Protein AF-A0A0U1NPV6-F1 (afdb_monomer_lite)

Secondary structure (DSSP, 8-state):
----PPPHHHHHHHHHHHHHHHHTS--GGGS-HHHHHHHHHHHHHHHHHHHHHHHHHTTHHHHH-TTTTSHHHHHHHHHHHHHHHHHHHHHHHHHHHTSSHHHHHHHHHHHHHHHHHHHHHH-GGG--TTT-HHHHHHHHHHHHHHHHHHHHHHH---S----

Sequence (163 aa):
MADKKLNDNEIGAFIEAFAESRDSNISPHAQSQTFKYLIIFINLYVFGTLALYGLFRSDLLQVIDPFLSSSGSSALLDGRAQIFFWGIVLLNISLYFNFGFRLLCIILGISLSNSTLDYFVLSPGIFSFDERPYFSIYFAFRPLLIFATFWLAASYKDGILSN

Foldseek 3Di:
DDPDDDDPVNVVVVVVVVVVVVVLFDALVPFDPLLVVLLVVLVVLLVLLVVVVVCLVVCVVCVLDVLCVDPQNVVLSVVLNVVLVVLNVVLVVCSRVLHCNLVSLVVNLVSLVVSLVCCVVVPVVLQDCVRHVSSNVSSVCSVVNSVSSNVSSVSDDRSDPDD

Radius of gyration: 21.79 Å; chains: 1; bounding box: 39×48×62 Å

pLDDT: mean 79.69, std 11.89, range [33.19, 93.88]

Organism: NCBI:txid282199

Structure (mmCIF, N/CA/C/O backbone):
data_AF-A0A0U1NPV6-F1
#
_entry.id   AF-A0A0U1NPV6-F1
#
loop_
_atom_site.group_PDB
_atom_site.id
_atom_site.type_symbol
_atom_site.label_atom_id
_atom_site.label_alt_id
_atom_site.label_comp_id
_atom_site.label_asym_id
_atom_site.label_entity_id
_atom_site.label_seq_id
_atom_site.pdbx_PDB_ins_code
_atom_site.Cartn_x
_atom_site.Cartn_y
_atom_site.Cartn_z
_atom_site.occupancy
_atom_site.B_iso_or_equiv
_atom_site.auth_seq_id
_atom_site.auth_comp_id
_atom_site.auth_asym_id
_atom_site.auth_atom_id
_atom_site.pdbx_PDB_model_num
ATOM 1 N N . MET A 1 1 ? -0.826 -36.966 38.411 1.00 43.91 1 MET A N 1
ATOM 2 C CA . MET A 1 1 ? -1.829 -35.913 38.153 1.00 43.91 1 MET A CA 1
ATOM 3 C C . MET A 1 1 ? -2.981 -36.586 37.438 1.00 43.91 1 MET A C 1
ATOM 5 O O . MET A 1 1 ? -2.735 -37.179 36.401 1.00 43.91 1 MET A O 1
ATOM 9 N N . ALA A 1 2 ? -4.164 -36.638 38.048 1.00 54.41 2 ALA A N 1
ATOM 10 C CA . ALA A 1 2 ? -5.331 -37.242 37.409 1.00 54.41 2 ALA A CA 1
ATOM 11 C C . ALA A 1 2 ? -5.826 -36.319 36.287 1.00 54.41 2 ALA A C 1
ATOM 13 O O . ALA A 1 2 ? -5.930 -35.112 36.511 1.00 54.41 2 ALA A O 1
ATOM 14 N N . ASP A 1 3 ? -6.120 -36.881 35.113 1.00 59.19 3 ASP A N 1
ATOM 15 C CA . ASP A 1 3 ? -6.781 -36.176 34.012 1.00 59.19 3 ASP A CA 1
ATOM 16 C C . ASP A 1 3 ? -8.158 -35.695 34.483 1.00 59.19 3 ASP A C 1
ATOM 18 O O . ASP A 1 3 ? -9.126 -36.458 34.547 1.00 59.19 3 ASP A O 1
ATOM 22 N N . LYS A 1 4 ? -8.246 -34.421 34.875 1.00 71.12 4 LYS A N 1
ATOM 23 C CA . LYS A 1 4 ? -9.512 -33.798 35.253 1.00 71.12 4 LYS A CA 1
ATOM 24 C C . LYS A 1 4 ? -10.317 -33.571 33.972 1.00 71.12 4 LYS A C 1
ATOM 26 O O . LYS A 1 4 ? -10.051 -32.629 33.230 1.00 71.12 4 LYS A O 1
ATOM 31 N N . LYS A 1 5 ? -11.303 -34.436 33.712 1.00 73.38 5 LYS A N 1
ATOM 32 C CA . LYS A 1 5 ? -12.327 -34.174 32.692 1.00 73.38 5 LYS A CA 1
ATOM 33 C C . LYS A 1 5 ? -13.129 -32.942 33.107 1.00 73.38 5 LYS A C 1
ATOM 35 O O . LYS A 1 5 ? -13.660 -32.904 34.215 1.00 73.38 5 LYS A O 1
ATOM 40 N N . LEU A 1 6 ? -13.175 -31.952 32.220 1.00 75.19 6 LEU A N 1
ATOM 41 C CA . LEU A 1 6 ? -14.008 -30.764 32.379 1.00 75.19 6 LEU A CA 1
ATOM 42 C C . LEU A 1 6 ? -15.479 -31.182 32.443 1.00 75.19 6 LEU A C 1
ATOM 44 O O . LEU A 1 6 ? -15.918 -32.019 31.655 1.00 75.19 6 LEU A O 1
ATOM 48 N N . ASN A 1 7 ? -16.210 -30.616 33.400 1.00 84.06 7 ASN A N 1
ATOM 49 C CA . ASN A 1 7 ? -17.647 -30.840 33.545 1.00 84.06 7 ASN A CA 1
ATOM 50 C C . ASN A 1 7 ? -18.430 -29.947 32.565 1.00 84.06 7 ASN A C 1
ATOM 52 O O . ASN A 1 7 ? -17.960 -28.866 32.209 1.00 84.06 7 ASN A O 1
ATOM 56 N N . ASP A 1 8 ? -19.643 -30.343 32.186 1.00 85.75 8 ASP A N 1
ATOM 57 C CA . ASP A 1 8 ? -20.487 -29.624 31.219 1.00 85.75 8 ASP A CA 1
ATOM 58 C C . ASP A 1 8 ? -20.747 -28.165 31.637 1.00 85.75 8 ASP A C 1
ATOM 60 O O . ASP A 1 8 ? -20.809 -27.276 30.792 1.00 85.75 8 ASP A O 1
ATOM 64 N N . ASN A 1 9 ? -20.784 -27.889 32.945 1.00 83.12 9 ASN A N 1
ATOM 65 C CA . ASN A 1 9 ? -20.884 -26.528 33.484 1.00 83.12 9 ASN A CA 1
ATOM 66 C C . ASN A 1 9 ? -19.602 -25.701 33.291 1.00 83.12 9 ASN A C 1
ATOM 68 O O . ASN A 1 9 ? -19.682 -24.503 33.038 1.00 83.12 9 ASN A O 1
ATOM 72 N N . GLU A 1 10 ? -18.421 -26.316 33.413 1.00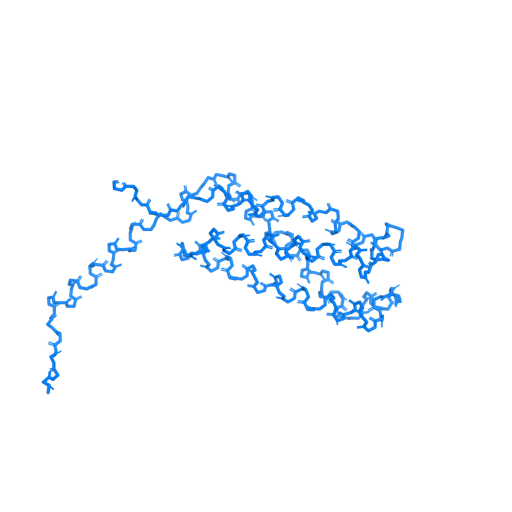 81.25 10 GLU A N 1
ATOM 73 C CA . GLU A 1 10 ? -17.144 -25.636 33.151 1.00 81.25 10 GLU A CA 1
ATOM 74 C C . GLU A 1 10 ? -17.011 -25.358 31.647 1.00 81.25 10 GLU A C 1
ATOM 76 O O . GLU A 1 10 ? -16.600 -24.270 31.256 1.00 81.25 10 GLU A O 1
ATOM 81 N N . ILE A 1 11 ? -17.428 -26.307 30.802 1.00 83.19 11 ILE A N 1
ATOM 82 C CA . ILE A 1 11 ? -17.473 -26.142 29.343 1.00 83.19 11 ILE A CA 1
ATOM 83 C C . ILE A 1 11 ? -18.455 -25.027 28.959 1.00 83.19 11 ILE A C 1
ATOM 85 O O . ILE A 1 11 ? -18.099 -24.162 28.162 1.00 83.19 11 ILE A O 1
ATOM 89 N N . GLY A 1 12 ? -19.649 -25.001 29.556 1.00 84.50 12 GLY A N 1
ATOM 90 C CA . GLY A 1 12 ? -20.635 -23.938 29.359 1.00 84.50 12 GLY A CA 1
ATOM 91 C C . GLY A 1 12 ? -20.086 -22.565 29.743 1.00 84.50 12 GLY A C 1
ATOM 92 O O . GLY A 1 12 ? -20.139 -21.646 28.933 1.00 84.50 12 GLY A O 1
ATOM 93 N N . ALA A 1 13 ? -19.453 -22.454 30.914 1.00 85.19 13 ALA A N 1
ATOM 94 C CA . ALA A 1 13 ? -18.831 -21.212 31.370 1.00 85.19 13 ALA A CA 1
ATOM 95 C C . ALA A 1 13 ? -17.682 -20.749 30.457 1.00 85.19 13 ALA A C 1
ATOM 97 O O . ALA A 1 13 ? -17.555 -19.558 30.183 1.00 85.19 13 ALA A O 1
ATOM 98 N N . PHE A 1 14 ? -16.858 -21.671 29.944 1.00 79.19 14 PHE A N 1
ATOM 99 C CA . PHE A 1 14 ? -15.835 -21.332 28.953 1.00 79.19 14 PHE A CA 1
ATOM 100 C C . PHE A 1 14 ? -16.456 -20.826 27.652 1.00 79.19 14 PHE A C 1
ATOM 102 O O . PHE A 1 14 ? -16.017 -19.806 27.128 1.00 79.19 14 PHE A O 1
ATOM 109 N N . ILE A 1 15 ? -17.469 -21.517 27.126 1.00 82.00 15 ILE A N 1
ATOM 110 C CA . ILE A 1 15 ? -18.147 -21.117 25.888 1.00 82.00 15 ILE A CA 1
ATOM 111 C C . ILE A 1 15 ? -18.802 -19.746 26.051 1.00 82.00 15 ILE A C 1
ATOM 113 O O . ILE A 1 15 ? -18.685 -18.919 25.152 1.00 82.00 15 ILE A O 1
ATOM 117 N N . GLU A 1 16 ? -19.438 -19.489 27.190 1.00 82.62 16 GLU A N 1
ATOM 118 C CA . GLU A 1 16 ? -20.099 -18.221 27.490 1.00 82.62 16 GLU A CA 1
ATOM 119 C C . GLU A 1 16 ? -19.091 -17.078 27.650 1.00 82.62 16 GLU A C 1
ATOM 121 O O . GLU A 1 16 ? -19.243 -16.046 27.003 1.00 82.62 16 GLU A O 1
ATOM 126 N N . ALA A 1 17 ? -17.977 -17.299 28.356 1.00 77.56 17 ALA A N 1
ATOM 127 C CA . ALA A 1 17 ? -16.881 -16.331 28.425 1.00 77.56 17 ALA A CA 1
ATOM 128 C C . ALA A 1 17 ? -16.273 -16.036 27.038 1.00 77.56 17 ALA A C 1
ATOM 130 O O . ALA A 1 17 ? -15.952 -14.891 26.710 1.00 77.56 17 ALA A O 1
ATOM 131 N N . PHE A 1 18 ? -16.137 -17.055 26.181 1.00 70.31 18 PHE A N 1
ATOM 132 C CA . PHE A 1 18 ? -15.700 -16.864 24.797 1.00 70.31 18 PHE A CA 1
ATOM 133 C C . PHE A 1 18 ? -16.751 -16.143 23.942 1.00 70.31 18 PHE A C 1
ATOM 135 O O . PHE A 1 18 ? -16.369 -15.364 23.068 1.00 70.31 18 PHE A O 1
ATOM 142 N N . ALA A 1 19 ? -18.044 -16.378 24.162 1.00 71.44 19 ALA A N 1
ATOM 143 C CA . ALA A 1 19 ? -19.127 -15.689 23.465 1.00 71.44 19 ALA A CA 1
ATOM 144 C C . ALA A 1 19 ? -19.185 -14.203 23.854 1.00 71.44 19 ALA A C 1
ATOM 146 O O . ALA A 1 19 ? -19.197 -13.344 22.977 1.00 71.44 19 ALA A O 1
ATOM 147 N N . GLU A 1 20 ? -19.078 -13.892 25.144 1.00 65.56 20 GLU A N 1
ATOM 148 C CA . GLU A 1 20 ? -19.075 -12.526 25.678 1.00 65.56 20 GLU A CA 1
ATOM 149 C C . GLU A 1 20 ? -17.837 -11.725 25.214 1.00 65.56 20 GLU A C 1
ATOM 151 O O . GLU A 1 20 ? -17.926 -10.556 24.824 1.00 65.56 20 GLU A O 1
ATOM 156 N N . SER A 1 21 ? -16.672 -12.382 25.117 1.00 61.34 21 SER A N 1
ATOM 157 C CA . SER A 1 21 ? -15.474 -11.796 24.489 1.00 61.34 21 SER A CA 1
ATOM 158 C C . SER A 1 21 ? -15.648 -11.499 22.991 1.00 61.34 21 SER A C 1
ATOM 160 O O . SER A 1 21 ? -14.972 -10.633 22.435 1.00 61.34 21 SER A O 1
ATOM 162 N N . ARG A 1 22 ? -16.555 -12.215 22.315 1.00 57.56 22 ARG A N 1
ATOM 163 C CA . ARG A 1 22 ? -16.832 -12.050 20.885 1.00 57.56 22 ARG A CA 1
ATOM 164 C C . ARG A 1 22 ? -17.852 -10.938 20.635 1.00 57.56 22 ARG A C 1
ATOM 166 O O . ARG A 1 22 ? -17.661 -10.183 19.687 1.00 57.56 22 ARG A O 1
ATOM 173 N N . ASP A 1 23 ? -18.861 -10.806 21.495 1.00 55.69 23 ASP A N 1
ATOM 174 C CA . ASP A 1 23 ? -19.889 -9.755 21.417 1.00 55.69 23 ASP A CA 1
ATOM 175 C C . ASP A 1 23 ? -19.367 -8.365 21.817 1.00 55.69 23 ASP A C 1
ATOM 177 O O . ASP A 1 23 ? -19.829 -7.351 21.292 1.00 55.69 23 ASP A O 1
ATOM 181 N N . SER A 1 24 ? -18.359 -8.295 22.693 1.00 52.34 24 SER A N 1
ATOM 182 C CA . SER A 1 24 ? -17.704 -7.030 23.070 1.00 52.34 24 SER A CA 1
ATOM 183 C C . SER A 1 24 ? -16.787 -6.451 21.984 1.00 52.34 24 SER A C 1
ATOM 185 O O . SER A 1 24 ? -16.465 -5.262 22.019 1.00 52.34 24 SER A O 1
ATOM 187 N N . ASN A 1 25 ? -16.403 -7.237 20.973 1.00 55.41 25 ASN A N 1
ATOM 188 C CA . ASN A 1 25 ? -15.663 -6.716 19.832 1.00 55.41 25 ASN A CA 1
ATOM 189 C C . ASN A 1 25 ? -16.602 -5.903 18.937 1.00 55.41 25 ASN A C 1
ATOM 191 O O . ASN A 1 25 ? -17.387 -6.454 18.167 1.00 55.41 25 ASN A O 1
ATOM 195 N N . ILE A 1 26 ? -16.481 -4.573 19.003 1.00 54.03 26 ILE A N 1
ATOM 196 C CA . ILE A 1 26 ? -17.119 -3.635 18.070 1.00 54.03 26 ILE A CA 1
ATOM 197 C C . ILE A 1 26 ? -16.998 -4.187 16.643 1.00 54.03 26 ILE A C 1
ATOM 199 O O . ILE A 1 26 ? -15.893 -4.336 16.114 1.00 54.03 26 ILE A O 1
ATOM 203 N N . SER A 1 27 ? -18.140 -4.506 16.027 1.00 55.69 27 SER A N 1
ATOM 204 C CA . SER A 1 27 ? -18.156 -5.035 14.666 1.00 55.69 27 SER A CA 1
ATOM 205 C C . SER A 1 27 ? -17.493 -4.040 13.697 1.00 55.69 27 SER A C 1
ATOM 207 O O . SER A 1 27 ? -17.656 -2.822 13.856 1.00 55.69 27 SER A O 1
ATOM 209 N N . PRO A 1 28 ? -16.819 -4.508 12.628 1.00 55.09 28 PRO A N 1
ATOM 210 C CA . PRO A 1 28 ? -16.269 -3.635 11.583 1.00 55.09 28 PRO A CA 1
ATOM 211 C C . PRO A 1 28 ? -17.308 -2.655 10.998 1.00 55.09 28 PRO A C 1
ATOM 213 O O . PRO A 1 28 ? -16.964 -1.625 10.417 1.00 55.09 28 PRO A O 1
ATOM 216 N N . HIS A 1 29 ? -18.602 -2.954 11.154 1.00 57.75 29 HIS A N 1
ATOM 217 C CA . HIS A 1 29 ? -19.716 -2.138 10.682 1.00 57.75 29 HIS A CA 1
ATOM 218 C C . HIS A 1 29 ? -19.935 -0.841 11.470 1.00 57.75 29 HIS A C 1
ATOM 220 O O . HIS A 1 29 ? -20.461 0.113 10.888 1.00 57.75 29 HIS A O 1
ATOM 226 N N . ALA A 1 30 ? -19.474 -0.766 12.722 1.00 67.25 30 ALA A N 1
ATOM 227 C CA . ALA A 1 30 ? -19.593 0.413 13.585 1.00 67.25 30 ALA A CA 1
ATOM 228 C C . ALA A 1 30 ? -18.494 1.477 13.356 1.00 67.25 30 ALA A C 1
ATOM 230 O O . ALA A 1 30 ? -18.506 2.536 13.987 1.00 67.25 30 ALA A O 1
ATOM 231 N N . GLN A 1 31 ? -17.551 1.227 12.441 1.00 79.31 31 GLN A N 1
ATOM 232 C CA . GLN A 1 31 ? -16.520 2.199 12.068 1.00 79.31 31 GLN A CA 1
ATOM 233 C C . GLN A 1 31 ? -17.104 3.381 11.271 1.00 79.31 31 GLN A C 1
ATOM 235 O O . GLN A 1 31 ? -18.138 3.267 10.603 1.00 79.31 31 GLN A O 1
ATOM 240 N N . SER A 1 32 ? -16.424 4.532 11.332 1.00 85.06 32 SER A N 1
ATOM 241 C CA . SER A 1 32 ? -16.862 5.768 10.664 1.00 85.06 32 SER A CA 1
ATOM 242 C C . SER A 1 32 ? -16.962 5.617 9.138 1.00 85.06 32 SER A C 1
ATOM 244 O O . SER A 1 32 ? -16.283 4.787 8.535 1.00 85.06 32 SER A O 1
ATOM 246 N N . GLN A 1 33 ? -17.774 6.450 8.478 1.00 86.62 33 GLN A N 1
ATOM 247 C CA . GLN A 1 33 ? -17.839 6.442 7.008 1.00 86.62 33 GLN A CA 1
ATOM 248 C C . GLN A 1 33 ? -16.489 6.793 6.370 1.00 86.62 33 GLN A C 1
ATOM 250 O O . GLN A 1 33 ? -16.079 6.157 5.403 1.00 86.62 33 GLN A O 1
ATOM 255 N N . THR A 1 34 ? -15.749 7.732 6.962 1.00 88.69 34 THR A N 1
ATOM 256 C CA . THR A 1 34 ? -14.387 8.079 6.533 1.00 88.69 34 THR A CA 1
ATOM 257 C C . THR A 1 34 ? -13.461 6.864 6.553 1.00 88.69 34 THR A C 1
ATOM 259 O O . THR A 1 34 ? -12.736 6.633 5.591 1.00 88.69 34 THR A O 1
ATOM 262 N N . PHE A 1 35 ? -13.528 6.047 7.607 1.00 89.00 35 PHE A N 1
ATOM 263 C CA . PHE A 1 35 ? -12.756 4.808 7.707 1.00 89.00 35 PHE A CA 1
ATOM 264 C C . PHE A 1 35 ? -13.078 3.841 6.558 1.00 89.00 35 PHE A C 1
ATOM 266 O O . PHE A 1 35 ? -12.176 3.307 5.914 1.00 89.00 35 PHE A O 1
ATOM 273 N N . LYS A 1 36 ? -14.368 3.661 6.250 1.00 88.94 36 LYS A N 1
ATOM 274 C CA . LYS A 1 36 ? -14.822 2.787 5.157 1.00 88.94 36 LYS A CA 1
ATOM 275 C C . LYS A 1 36 ? -14.310 3.273 3.798 1.00 88.94 36 LYS A C 1
ATOM 277 O O . LYS A 1 36 ? -13.798 2.468 3.023 1.00 88.94 36 LYS A O 1
ATOM 282 N N . TYR A 1 37 ? -14.367 4.580 3.531 1.00 90.69 37 TYR A N 1
ATOM 283 C CA . TYR A 1 37 ? -13.816 5.153 2.299 1.00 90.69 37 TYR A CA 1
ATOM 284 C C . TYR A 1 37 ? -12.299 4.974 2.184 1.00 90.69 37 TYR A C 1
ATOM 286 O O . TYR A 1 37 ? -11.808 4.683 1.096 1.00 90.69 37 TYR A O 1
ATOM 294 N N . LEU A 1 38 ? -11.556 5.081 3.289 1.00 91.75 38 LEU A N 1
ATOM 295 C CA . LEU A 1 38 ? -10.108 4.855 3.290 1.00 91.75 38 LEU A CA 1
ATOM 296 C C . LEU A 1 38 ? -9.747 3.404 2.980 1.00 91.75 38 LEU A C 1
ATOM 298 O O . LEU A 1 38 ? -8.846 3.167 2.180 1.00 91.75 38 LEU A O 1
ATOM 302 N N . ILE A 1 39 ? -10.476 2.438 3.547 1.00 89.31 39 ILE A N 1
ATOM 303 C CA . ILE A 1 39 ? -10.313 1.018 3.206 1.00 89.31 39 ILE A CA 1
ATOM 304 C C . ILE A 1 39 ? -10.557 0.788 1.713 1.00 89.31 39 ILE A C 1
ATOM 306 O O . ILE A 1 39 ? -9.763 0.107 1.064 1.00 89.31 39 ILE A O 1
ATOM 310 N N . ILE A 1 40 ? -11.630 1.357 1.153 1.00 90.25 40 ILE A N 1
ATOM 311 C CA . ILE A 1 40 ? -11.937 1.229 -0.279 1.00 90.25 40 ILE A CA 1
ATOM 312 C C . ILE A 1 40 ? -10.807 1.827 -1.120 1.00 90.25 40 ILE A C 1
ATOM 314 O O . ILE A 1 40 ? -10.327 1.178 -2.046 1.00 90.25 40 ILE A O 1
ATOM 318 N N . PHE A 1 41 ? -10.347 3.030 -0.776 1.00 90.94 41 PHE A N 1
ATOM 319 C CA . PHE A 1 41 ? -9.263 3.706 -1.481 1.00 90.94 41 PHE A CA 1
ATOM 320 C C . PHE A 1 41 ? -7.962 2.886 -1.472 1.00 90.94 41 PHE A C 1
ATOM 322 O O . PHE A 1 41 ? -7.351 2.685 -2.522 1.00 90.94 41 PHE A O 1
ATOM 329 N N . ILE A 1 42 ? -7.567 2.356 -0.310 1.00 89.12 42 ILE A N 1
ATOM 330 C CA . ILE A 1 42 ? -6.365 1.523 -0.168 1.00 89.12 42 ILE A CA 1
ATOM 331 C C . ILE A 1 42 ? -6.494 0.240 -0.995 1.00 89.12 42 ILE A C 1
ATOM 333 O O . ILE A 1 42 ? -5.571 -0.110 -1.727 1.00 89.12 42 ILE A O 1
ATOM 337 N N . ASN A 1 43 ? -7.641 -0.443 -0.940 1.00 88.69 43 ASN A N 1
ATOM 338 C CA . ASN A 1 43 ? -7.859 -1.659 -1.728 1.00 88.69 43 ASN A CA 1
ATOM 339 C C . ASN A 1 43 ? -7.869 -1.385 -3.242 1.00 88.69 43 ASN A C 1
ATOM 341 O O . ASN A 1 43 ? -7.309 -2.171 -4.005 1.00 88.69 43 ASN A O 1
ATOM 345 N N . LEU A 1 44 ? -8.447 -0.264 -3.687 1.00 89.19 44 LEU A N 1
ATOM 346 C CA . LEU A 1 44 ? -8.426 0.135 -5.097 1.00 89.19 44 LEU A CA 1
ATOM 347 C C . LEU A 1 44 ? -6.995 0.381 -5.587 1.00 89.19 44 LEU A C 1
ATOM 349 O O . LEU A 1 44 ? -6.624 -0.062 -6.674 1.00 89.19 44 LEU A O 1
ATOM 353 N N . TYR A 1 45 ? -6.177 1.043 -4.770 1.00 86.19 45 TYR A N 1
ATOM 354 C CA . TYR A 1 45 ? -4.768 1.245 -5.082 1.00 86.19 45 TYR A CA 1
ATOM 355 C C . TYR A 1 45 ? -4.028 -0.093 -5.230 1.00 86.19 45 TYR A C 1
ATOM 357 O O . TYR A 1 45 ? -3.292 -0.287 -6.195 1.00 86.19 45 TYR A O 1
ATOM 365 N N . VAL A 1 46 ? -4.265 -1.040 -4.315 1.00 81.25 46 VAL A N 1
ATOM 366 C CA . VAL A 1 46 ? -3.659 -2.384 -4.350 1.00 81.25 46 VAL A CA 1
ATOM 367 C C . VAL A 1 46 ? -4.062 -3.145 -5.605 1.00 81.25 46 VAL A C 1
ATOM 369 O O . VAL A 1 46 ? -3.222 -3.801 -6.218 1.00 81.25 46 VAL A O 1
ATOM 372 N N . PHE A 1 47 ? -5.321 -3.034 -6.023 1.00 84.50 47 PHE A N 1
ATOM 373 C CA . PHE A 1 47 ? -5.773 -3.614 -7.282 1.00 84.50 47 PHE A CA 1
ATOM 374 C C . PHE A 1 47 ? -4.985 -3.050 -8.476 1.00 84.50 47 PHE A C 1
ATOM 376 O O . PHE A 1 47 ? -4.525 -3.811 -9.327 1.00 84.50 47 PHE A O 1
ATOM 383 N N . GLY A 1 48 ? -4.739 -1.735 -8.493 1.00 84.19 48 GLY A N 1
ATOM 384 C CA . GLY A 1 48 ? -3.858 -1.097 -9.474 1.00 84.19 48 GLY A CA 1
ATOM 385 C C . GLY A 1 48 ? -2.423 -1.637 -9.432 1.00 84.19 48 GLY A C 1
ATOM 386 O O . GLY A 1 48 ? -1.856 -1.956 -10.477 1.00 84.19 48 GLY A O 1
ATOM 387 N N . THR A 1 49 ? -1.851 -1.817 -8.235 1.00 80.50 49 THR A N 1
ATOM 388 C CA . THR A 1 49 ? -0.523 -2.429 -8.059 1.00 80.50 49 THR A CA 1
ATOM 389 C C . THR A 1 49 ? -0.475 -3.853 -8.603 1.00 80.50 49 THR A C 1
ATOM 391 O O . THR A 1 49 ? 0.481 -4.207 -9.284 1.00 80.50 49 THR A O 1
ATOM 394 N N . LEU A 1 50 ? -1.489 -4.672 -8.312 1.00 82.19 50 LEU A N 1
ATOM 395 C CA . LEU A 1 50 ? -1.569 -6.058 -8.771 1.00 82.19 50 LEU A CA 1
ATOM 396 C C . LEU A 1 50 ? -1.681 -6.141 -10.291 1.00 82.19 50 LEU A C 1
ATOM 398 O O . LEU A 1 50 ? -1.008 -6.969 -10.899 1.00 82.19 50 LEU A O 1
ATOM 402 N N . ALA A 1 51 ? -2.473 -5.262 -10.909 1.00 85.00 51 ALA A N 1
ATOM 403 C CA . ALA A 1 51 ? -2.562 -5.172 -12.361 1.00 85.00 51 ALA A CA 1
ATOM 404 C C . ALA A 1 51 ? -1.201 -4.812 -12.981 1.00 85.00 51 ALA A C 1
ATOM 406 O O . ALA A 1 51 ? -0.732 -5.507 -13.881 1.00 85.00 51 ALA A O 1
ATOM 407 N N . LEU A 1 52 ? -0.525 -3.782 -12.456 1.00 82.56 52 LEU A N 1
ATOM 408 C CA . LEU A 1 52 ? 0.815 -3.388 -12.910 1.00 82.56 52 LEU A CA 1
ATOM 409 C C . LEU A 1 52 ? 1.849 -4.500 -12.708 1.00 82.56 52 LEU A C 1
ATOM 411 O O . LEU A 1 52 ? 2.662 -4.756 -13.593 1.00 82.56 52 LEU A O 1
ATOM 415 N N . TYR A 1 53 ? 1.805 -5.185 -11.567 1.00 82.94 53 TYR A N 1
ATOM 416 C CA . TYR A 1 53 ? 2.694 -6.300 -11.266 1.00 82.94 53 TYR A CA 1
ATOM 417 C C . TYR A 1 53 ? 2.438 -7.506 -12.181 1.00 82.94 53 TYR A C 1
ATOM 419 O O . TYR A 1 53 ? 3.387 -8.115 -12.666 1.00 82.94 53 TYR A O 1
ATOM 427 N N . GLY A 1 54 ? 1.175 -7.824 -12.480 1.00 82.56 54 GLY A N 1
ATOM 428 C CA . GLY A 1 54 ? 0.816 -8.870 -13.438 1.00 82.56 54 GLY A CA 1
ATOM 429 C C . GLY A 1 54 ? 1.355 -8.574 -14.838 1.00 82.56 54 GLY A C 1
ATOM 430 O O . GLY A 1 54 ? 1.981 -9.439 -15.450 1.00 82.56 54 GLY A O 1
ATOM 431 N N . LEU A 1 55 ? 1.205 -7.329 -15.304 1.00 82.44 55 LEU A N 1
ATOM 432 C CA . LEU A 1 55 ? 1.784 -6.871 -16.572 1.00 82.44 55 LEU A CA 1
ATOM 433 C C . LEU A 1 55 ? 3.317 -6.959 -16.565 1.00 82.44 55 LEU A C 1
ATOM 435 O O . LEU A 1 55 ? 3.915 -7.423 -17.535 1.00 82.44 55 LEU A O 1
ATOM 439 N N . PHE A 1 56 ? 3.951 -6.574 -15.456 1.00 79.88 56 PHE A N 1
ATOM 440 C CA . PHE A 1 56 ? 5.397 -6.689 -15.272 1.00 79.88 56 PHE A CA 1
ATOM 441 C C . PHE A 1 56 ? 5.881 -8.147 -15.312 1.00 79.88 56 PHE A C 1
ATOM 443 O O . PHE A 1 56 ? 6.895 -8.436 -15.946 1.00 79.88 56 PHE A O 1
ATOM 450 N N . ARG A 1 57 ? 5.146 -9.069 -14.677 1.00 80.44 57 ARG A N 1
ATOM 451 C CA . ARG A 1 57 ? 5.502 -10.492 -14.603 1.00 80.44 57 ARG A CA 1
ATOM 452 C C . ARG A 1 57 ? 5.245 -11.254 -15.900 1.00 80.44 57 ARG A C 1
ATOM 454 O O . ARG A 1 57 ? 5.894 -12.260 -16.142 1.00 80.44 57 ARG A O 1
ATOM 461 N N . SER A 1 58 ? 4.318 -10.777 -16.726 1.00 79.44 58 SER A N 1
ATOM 462 C CA . SER A 1 58 ? 4.058 -11.316 -18.068 1.00 79.44 58 SER A CA 1
ATOM 463 C C . SER A 1 58 ? 5.095 -10.900 -19.124 1.00 79.44 58 SER A C 1
ATOM 465 O O . SER A 1 58 ? 4.851 -11.081 -20.313 1.00 79.44 58 SER A O 1
ATOM 467 N N . ASP A 1 59 ? 6.200 -10.272 -18.707 1.00 76.38 59 ASP A N 1
ATOM 468 C CA . ASP A 1 59 ? 7.249 -9.656 -19.532 1.00 76.38 59 ASP A CA 1
ATOM 469 C C . ASP A 1 59 ? 6.778 -8.557 -20.504 1.00 76.38 59 ASP A C 1
ATOM 471 O O . ASP A 1 59 ? 7.606 -7.872 -21.099 1.00 76.38 59 ASP A O 1
ATOM 475 N N . LEU A 1 60 ? 5.471 -8.281 -20.596 1.00 76.25 60 LEU A N 1
ATOM 476 C CA . LEU A 1 60 ? 4.909 -7.236 -21.455 1.00 76.25 60 LEU A CA 1
ATOM 477 C C . LEU A 1 60 ? 5.546 -5.867 -21.195 1.00 76.25 60 LEU A C 1
ATOM 479 O O . LEU A 1 60 ? 5.891 -5.166 -22.141 1.00 76.25 60 LEU A O 1
ATOM 483 N N . LEU A 1 61 ? 5.748 -5.493 -19.927 1.00 75.56 61 LEU A N 1
ATOM 484 C CA . LEU A 1 61 ? 6.402 -4.222 -19.593 1.00 75.56 61 LEU A CA 1
ATOM 485 C C . LEU A 1 61 ? 7.921 -4.254 -19.801 1.00 75.56 61 LEU A C 1
ATOM 487 O O . LEU A 1 61 ? 8.493 -3.223 -20.130 1.00 75.56 61 LEU A O 1
ATOM 491 N N . GLN A 1 62 ? 8.579 -5.406 -19.643 1.00 70.19 62 GLN A N 1
ATOM 492 C CA . GLN A 1 62 ? 10.031 -5.529 -19.846 1.00 70.19 62 GLN A CA 1
ATOM 493 C C . GLN A 1 62 ? 10.412 -5.433 -21.329 1.00 70.19 62 GLN A C 1
ATOM 495 O O . GLN A 1 62 ? 11.454 -4.870 -21.656 1.00 70.19 62 GLN A O 1
ATOM 500 N N . VAL A 1 63 ? 9.546 -5.926 -22.224 1.00 70.38 63 VAL A N 1
ATOM 501 C CA . VAL A 1 63 ? 9.698 -5.770 -23.681 1.00 70.38 63 VAL A CA 1
ATOM 502 C C . VAL A 1 63 ? 9.573 -4.303 -24.100 1.00 70.38 63 VAL A C 1
ATOM 504 O O . VAL A 1 63 ? 10.257 -3.867 -25.023 1.00 70.38 63 VAL A O 1
ATOM 507 N N . ILE A 1 64 ? 8.696 -3.548 -23.433 1.00 71.69 64 ILE A N 1
ATOM 508 C CA . ILE A 1 64 ? 8.422 -2.140 -23.752 1.00 71.69 64 ILE A CA 1
ATOM 509 C C . ILE A 1 64 ? 9.476 -1.212 -23.131 1.00 71.69 64 ILE A C 1
ATOM 511 O O . ILE A 1 64 ? 9.828 -0.202 -23.736 1.00 71.69 64 ILE A O 1
ATOM 515 N N . ASP A 1 65 ? 9.997 -1.553 -21.950 1.00 74.56 65 ASP A N 1
ATOM 516 C CA . ASP A 1 65 ? 10.901 -0.703 -21.179 1.00 74.56 65 ASP A CA 1
ATOM 517 C C . ASP A 1 65 ? 12.207 -1.436 -20.799 1.00 74.56 65 ASP A C 1
ATOM 519 O O . ASP A 1 65 ? 12.238 -2.236 -19.851 1.00 74.56 65 ASP A O 1
ATOM 523 N N . PRO A 1 66 ? 13.326 -1.128 -21.487 1.00 74.75 66 PRO A N 1
ATOM 524 C CA . PRO A 1 66 ? 14.634 -1.730 -21.231 1.00 74.75 66 PRO A CA 1
ATOM 525 C C . PRO A 1 66 ? 15.141 -1.536 -19.797 1.00 74.75 66 PRO A C 1
ATOM 527 O O . PRO A 1 66 ? 15.937 -2.339 -19.311 1.00 74.75 66 PRO A O 1
ATOM 530 N N . PHE A 1 67 ? 14.689 -0.496 -19.090 1.00 75.12 67 PHE A N 1
ATOM 531 C CA . PHE A 1 67 ? 15.095 -0.262 -17.706 1.00 75.12 67 PHE A CA 1
ATOM 532 C C . PHE A 1 67 ? 14.586 -1.353 -16.762 1.00 75.12 67 PHE A C 1
ATOM 534 O O . PHE A 1 67 ? 15.287 -1.750 -15.828 1.00 75.12 67 PHE A O 1
ATOM 541 N N . LEU A 1 68 ? 13.382 -1.866 -17.019 1.00 72.81 68 LEU A N 1
ATOM 542 C CA . LEU A 1 68 ? 12.770 -2.935 -16.230 1.00 72.81 68 LEU A CA 1
ATOM 543 C C . LEU A 1 68 ? 13.452 -4.286 -16.447 1.00 72.81 68 LEU A C 1
ATOM 545 O O . LEU A 1 68 ? 13.379 -5.146 -15.573 1.00 72.81 68 LEU A O 1
ATOM 549 N N . SER A 1 69 ? 14.153 -4.440 -17.571 1.00 70.12 69 SER A N 1
ATOM 550 C CA . SER A 1 69 ? 14.979 -5.612 -17.872 1.00 70.12 69 SER A CA 1
ATOM 551 C C . SER A 1 69 ? 16.309 -5.618 -17.104 1.00 70.12 69 SER A C 1
ATOM 553 O O . SER A 1 69 ? 17.017 -6.625 -17.095 1.00 70.12 69 SER A O 1
ATOM 555 N N . SER A 1 70 ? 16.675 -4.517 -16.432 1.00 73.50 70 SER A N 1
ATOM 556 C CA . SER A 1 70 ? 17.847 -4.510 -15.557 1.00 73.50 70 SER A CA 1
ATOM 557 C C . SER A 1 70 ? 17.604 -5.393 -14.324 1.00 73.50 70 SER A C 1
ATOM 559 O O . SER A 1 70 ? 16.561 -5.321 -13.667 1.00 73.50 70 SER A O 1
ATOM 561 N N . SER A 1 71 ? 18.577 -6.247 -13.990 1.00 61.94 71 SER A N 1
ATOM 562 C CA . SER A 1 71 ? 18.459 -7.229 -12.898 1.00 61.94 71 SER A CA 1
ATOM 563 C C . SER A 1 71 ? 18.224 -6.593 -11.523 1.00 61.94 71 SER A C 1
ATOM 565 O O . SER A 1 71 ? 17.599 -7.203 -10.658 1.00 61.94 71 SER A O 1
ATOM 567 N N . GLY A 1 72 ? 18.692 -5.358 -11.318 1.00 71.69 72 GLY A N 1
ATOM 568 C CA . GLY A 1 72 ? 18.486 -4.613 -10.077 1.00 71.69 72 GLY A CA 1
ATOM 569 C C . GLY A 1 72 ? 17.054 -4.098 -9.913 1.00 71.69 72 GLY A C 1
ATOM 570 O O . GLY A 1 72 ? 16.458 -4.258 -8.847 1.00 71.69 72 GLY A O 1
ATOM 571 N N . SER A 1 73 ? 16.474 -3.506 -10.960 1.00 71.12 73 SER A N 1
ATOM 572 C CA . SER A 1 73 ? 15.138 -2.904 -10.881 1.00 71.12 73 SER A CA 1
ATOM 573 C C . SER A 1 73 ? 14.026 -3.950 -10.834 1.00 71.12 73 SER A C 1
ATOM 575 O O . SER A 1 73 ? 13.041 -3.755 -10.120 1.00 71.12 73 SER A O 1
ATOM 577 N N . SER A 1 74 ? 14.197 -5.078 -11.528 1.00 73.81 74 SER A N 1
ATOM 578 C CA . SER A 1 74 ? 13.221 -6.171 -11.527 1.00 73.81 74 SER A CA 1
ATOM 579 C C . SER A 1 74 ? 13.101 -6.853 -10.162 1.00 73.81 74 SER A C 1
ATOM 581 O O . SER A 1 74 ? 11.995 -6.990 -9.637 1.00 73.81 74 SER A O 1
ATOM 583 N N . ALA A 1 75 ? 14.231 -7.203 -9.541 1.00 79.50 75 ALA A N 1
ATOM 584 C CA . ALA A 1 75 ? 14.259 -7.821 -8.217 1.00 79.50 75 ALA A CA 1
ATOM 585 C C . ALA A 1 75 ? 13.704 -6.888 -7.126 1.00 79.50 75 ALA A C 1
ATOM 587 O O . ALA A 1 75 ? 12.957 -7.327 -6.247 1.00 79.50 75 ALA A O 1
ATOM 588 N N . LEU A 1 76 ? 14.023 -5.589 -7.202 1.00 79.94 76 LEU A N 1
ATOM 589 C CA . LEU A 1 76 ? 13.501 -4.584 -6.275 1.00 79.94 76 LEU A CA 1
ATOM 590 C C . LEU A 1 76 ? 11.975 -4.463 -6.390 1.00 79.94 76 LEU A C 1
ATOM 592 O O . LEU A 1 76 ? 11.278 -4.432 -5.375 1.00 79.94 76 LEU A O 1
ATOM 596 N N . LEU A 1 77 ? 11.445 -4.408 -7.616 1.00 79.44 77 LEU A N 1
ATOM 597 C CA . LEU A 1 77 ? 10.007 -4.315 -7.857 1.00 79.44 77 LEU A CA 1
ATOM 598 C C . LEU A 1 77 ? 9.266 -5.569 -7.374 1.00 79.44 77 LEU A C 1
ATOM 600 O O . LEU A 1 77 ? 8.232 -5.439 -6.717 1.00 79.44 77 LEU A O 1
ATOM 604 N N . ASP A 1 78 ? 9.820 -6.756 -7.631 1.00 81.56 78 ASP A N 1
ATOM 605 C CA . ASP A 1 78 ? 9.233 -8.035 -7.220 1.00 81.56 78 ASP A CA 1
ATOM 606 C C . ASP A 1 78 ? 9.156 -8.165 -5.691 1.00 81.56 78 ASP A C 1
ATOM 608 O O . ASP A 1 78 ? 8.077 -8.357 -5.125 1.00 81.56 78 ASP A O 1
ATOM 612 N N . GLY A 1 79 ? 10.273 -7.940 -4.992 1.00 82.50 79 GLY A N 1
ATOM 613 C CA . GLY A 1 79 ? 10.306 -8.023 -3.530 1.00 82.50 79 GLY A CA 1
ATOM 614 C C . GLY A 1 79 ? 9.348 -7.036 -2.853 1.00 82.50 79 GLY A C 1
ATOM 615 O O . GLY A 1 79 ? 8.646 -7.386 -1.901 1.00 82.50 79 GLY A O 1
ATOM 616 N N . ARG A 1 80 ? 9.260 -5.799 -3.359 1.00 80.06 80 ARG A N 1
ATOM 617 C CA . ARG A 1 80 ? 8.383 -4.767 -2.781 1.00 80.06 80 ARG A CA 1
ATOM 618 C C . ARG A 1 80 ? 6.903 -5.025 -3.069 1.00 80.06 80 ARG A C 1
ATOM 620 O O . ARG A 1 80 ? 6.082 -4.767 -2.188 1.00 80.06 80 ARG A O 1
ATOM 627 N N . ALA A 1 81 ? 6.562 -5.566 -4.240 1.00 81.88 81 ALA A N 1
ATOM 628 C CA . ALA A 1 81 ? 5.195 -5.973 -4.560 1.00 81.88 81 ALA A CA 1
ATOM 629 C C . ALA A 1 81 ? 4.704 -7.088 -3.620 1.00 81.88 81 ALA A C 1
ATOM 631 O O . ALA A 1 81 ? 3.594 -7.002 -3.091 1.00 81.88 81 ALA A O 1
ATOM 632 N N . GLN A 1 82 ? 5.553 -8.080 -3.331 1.00 83.19 82 GLN A N 1
ATOM 633 C CA . GLN A 1 82 ? 5.215 -9.178 -2.419 1.00 83.19 82 GLN A CA 1
ATOM 634 C C . GLN A 1 82 ? 5.002 -8.704 -0.975 1.00 83.19 82 GLN A C 1
ATOM 636 O O . GLN A 1 82 ? 4.011 -9.083 -0.350 1.00 83.19 82 GLN A O 1
ATOM 641 N N . ILE A 1 83 ? 5.881 -7.841 -0.447 1.00 84.56 83 ILE A N 1
ATOM 642 C CA . ILE A 1 83 ? 5.732 -7.277 0.910 1.00 84.56 83 ILE A CA 1
ATOM 643 C C . ILE A 1 83 ? 4.395 -6.539 1.046 1.00 84.56 83 ILE A C 1
ATOM 645 O O . ILE A 1 83 ? 3.687 -6.708 2.039 1.00 84.56 83 ILE A O 1
ATOM 649 N N . PHE A 1 84 ? 4.032 -5.741 0.042 1.00 82.00 84 PHE A N 1
ATOM 650 C CA . PHE A 1 84 ? 2.765 -5.014 0.034 1.00 82.00 84 PHE A CA 1
ATOM 651 C C . PHE A 1 84 ? 1.552 -5.931 -0.016 1.00 82.00 84 PHE A C 1
ATOM 653 O O . PHE A 1 84 ? 0.600 -5.723 0.735 1.00 82.00 84 PHE A O 1
ATOM 660 N N . PHE A 1 85 ? 1.591 -6.939 -0.889 1.00 83.94 85 PHE A N 1
ATOM 661 C CA . PHE A 1 85 ? 0.517 -7.913 -1.023 1.00 83.94 85 PHE A CA 1
ATOM 662 C C . PHE A 1 85 ? 0.231 -8.592 0.319 1.00 83.94 85 PHE A C 1
ATOM 664 O O . PHE A 1 85 ? -0.893 -8.536 0.820 1.00 83.94 85 PHE A O 1
ATOM 671 N N . TRP A 1 86 ? 1.267 -9.145 0.956 1.00 86.56 86 TRP A N 1
ATOM 672 C CA . TRP A 1 86 ? 1.124 -9.804 2.252 1.00 86.56 86 TRP A CA 1
ATOM 673 C C . TRP A 1 86 ? 0.709 -8.842 3.363 1.00 86.56 86 TRP A C 1
ATOM 675 O O . TRP A 1 86 ? -0.139 -9.187 4.185 1.00 86.56 86 TRP A O 1
ATOM 685 N N . GLY A 1 87 ? 1.239 -7.618 3.368 1.00 87.62 87 GLY A N 1
ATOM 686 C CA . GLY A 1 87 ? 0.854 -6.608 4.348 1.00 87.62 87 GLY A CA 1
ATOM 687 C C . GLY A 1 87 ? -0.638 -6.256 4.286 1.00 87.62 87 GLY A C 1
ATOM 688 O O . GLY A 1 87 ? -1.288 -6.156 5.324 1.00 87.62 87 GLY A O 1
ATOM 689 N N . ILE A 1 88 ? -1.213 -6.146 3.086 1.00 84.81 88 ILE A N 1
ATOM 690 C CA . ILE A 1 88 ? -2.645 -5.859 2.898 1.00 84.81 88 ILE A CA 1
ATOM 691 C C . ILE A 1 88 ? -3.524 -7.054 3.262 1.00 84.81 88 ILE A C 1
ATOM 693 O O . ILE A 1 88 ? -4.587 -6.866 3.860 1.00 84.81 88 ILE A O 1
ATOM 697 N N . VAL A 1 89 ? -3.093 -8.280 2.950 1.00 87.25 89 VAL A N 1
ATOM 698 C CA . VAL A 1 89 ? -3.783 -9.498 3.406 1.00 87.25 89 VAL A CA 1
ATOM 699 C C . VAL A 1 89 ? -3.863 -9.507 4.934 1.00 87.25 89 VAL A C 1
ATOM 701 O O . VAL A 1 89 ? -4.949 -9.663 5.491 1.00 87.25 89 VAL A O 1
ATOM 704 N N . LEU A 1 90 ? -2.743 -9.246 5.615 1.00 89.56 90 LEU A N 1
ATOM 705 C CA . LEU A 1 90 ? -2.700 -9.162 7.075 1.00 89.56 90 LEU A CA 1
ATOM 706 C C . LEU A 1 90 ? -3.572 -8.028 7.620 1.00 89.56 90 LEU A C 1
ATOM 708 O O . LEU A 1 90 ? -4.259 -8.229 8.616 1.00 89.56 90 LEU A O 1
ATOM 712 N N . LEU A 1 91 ? -3.599 -6.865 6.965 1.00 89.44 91 LEU A N 1
ATOM 713 C CA . LEU A 1 91 ? -4.449 -5.742 7.365 1.00 89.44 91 LEU A CA 1
ATOM 714 C C . LEU A 1 91 ? -5.944 -6.079 7.258 1.00 89.44 91 LEU A C 1
ATOM 716 O O . LEU A 1 91 ? -6.704 -5.748 8.165 1.00 89.44 91 LEU A O 1
ATOM 720 N N . ASN A 1 92 ? -6.371 -6.776 6.202 1.00 86.56 92 ASN A N 1
ATOM 721 C CA . ASN A 1 92 ? -7.762 -7.218 6.058 1.00 86.56 92 ASN A CA 1
ATOM 722 C C . ASN A 1 92 ? -8.141 -8.280 7.102 1.00 86.56 92 ASN A C 1
ATOM 724 O O . ASN A 1 92 ? -9.201 -8.181 7.716 1.00 86.56 92 ASN A O 1
ATOM 728 N N . ILE A 1 93 ? -7.261 -9.257 7.354 1.00 85.25 93 ILE A N 1
ATOM 729 C CA . ILE A 1 93 ? -7.444 -10.263 8.416 1.00 85.25 93 ILE A CA 1
ATOM 730 C C . ILE A 1 93 ? -7.556 -9.572 9.778 1.00 85.25 93 ILE A C 1
ATOM 732 O O . ILE A 1 93 ? -8.459 -9.846 10.564 1.00 85.25 93 ILE A O 1
ATOM 736 N N . SER A 1 94 ? -6.656 -8.635 10.044 1.00 86.19 94 SER A N 1
ATOM 737 C CA . SER A 1 94 ? -6.613 -7.875 11.283 1.00 86.19 94 SER A CA 1
ATOM 738 C C . SER A 1 94 ? -7.857 -7.018 11.502 1.00 86.19 94 SER A C 1
ATOM 740 O O . SER A 1 94 ? -8.362 -6.959 12.621 1.00 86.19 94 SER A O 1
ATOM 742 N N . LEU A 1 95 ? -8.389 -6.414 10.436 1.00 84.62 95 LEU A N 1
ATOM 743 C CA . LEU A 1 95 ? -9.650 -5.683 10.485 1.00 84.62 95 LEU A CA 1
ATOM 744 C C . LEU A 1 95 ? -10.828 -6.609 10.791 1.00 84.62 95 LEU A C 1
ATOM 746 O O . LEU A 1 95 ? -11.703 -6.252 11.574 1.00 84.62 95 LEU A O 1
ATOM 750 N N . TYR A 1 96 ? -10.844 -7.796 10.182 1.00 82.19 96 TYR A N 1
ATOM 751 C CA . TYR A 1 96 ? -11.891 -8.792 10.393 1.00 82.19 96 TYR A CA 1
ATOM 752 C C . TYR A 1 96 ? -11.917 -9.301 11.840 1.00 82.19 96 TYR A C 1
ATOM 754 O O . TYR A 1 96 ? -12.985 -9.398 12.438 1.00 82.19 96 TYR A O 1
ATOM 762 N N . PHE A 1 97 ? -10.746 -9.576 12.418 1.00 78.56 97 PHE A N 1
ATOM 763 C CA . PHE A 1 97 ? -10.616 -10.060 13.795 1.00 78.56 97 PHE A CA 1
ATOM 764 C C . PHE A 1 97 ? -10.507 -8.948 14.850 1.00 78.56 97 PHE A C 1
ATOM 766 O O . PHE A 1 97 ? -10.376 -9.264 16.028 1.00 78.56 97 PHE A O 1
ATOM 773 N N . ASN A 1 98 ? -10.542 -7.667 14.456 1.00 78.25 98 ASN A N 1
ATOM 774 C CA . ASN A 1 98 ? -10.335 -6.515 15.346 1.00 78.25 98 ASN A CA 1
ATOM 775 C C . ASN A 1 98 ? -9.054 -6.651 16.205 1.00 78.25 98 ASN A C 1
ATOM 777 O O . ASN A 1 98 ? -9.015 -6.286 17.376 1.00 78.25 98 ASN A O 1
ATOM 781 N N . PHE A 1 99 ? -7.986 -7.216 15.633 1.00 80.31 99 PHE A N 1
ATOM 782 C CA . PHE A 1 99 ? -6.774 -7.562 16.378 1.00 80.31 99 PHE A CA 1
ATOM 783 C C . PHE A 1 99 ? -5.526 -7.005 15.705 1.00 80.31 99 PHE A C 1
ATOM 785 O O . PHE A 1 99 ? -5.202 -7.379 14.580 1.00 80.31 99 PHE A O 1
ATOM 792 N N . GLY A 1 100 ? -4.799 -6.126 16.399 1.00 82.69 100 GLY A N 1
ATOM 793 C CA . GLY A 1 100 ? -3.522 -5.586 15.918 1.00 82.69 100 GLY A CA 1
ATOM 794 C C . GLY A 1 100 ? -3.635 -4.628 14.724 1.00 82.69 100 GLY A C 1
ATOM 795 O O . GLY A 1 100 ? -2.623 -4.320 14.095 1.00 82.69 100 GLY A O 1
ATOM 796 N N . PHE A 1 101 ? -4.836 -4.131 14.413 1.00 87.56 101 PHE A N 1
ATOM 797 C CA . PHE A 1 101 ? -5.097 -3.363 13.190 1.00 87.56 101 PHE A CA 1
ATOM 798 C C . PHE A 1 101 ? -4.324 -2.052 13.135 1.00 87.56 101 PHE A C 1
ATOM 800 O O . PHE A 1 101 ? -3.650 -1.763 12.144 1.00 87.56 101 PHE A O 1
ATOM 807 N N . ARG A 1 102 ? -4.339 -1.285 14.229 1.00 89.25 102 ARG A N 1
ATOM 808 C CA . ARG A 1 102 ? -3.577 -0.035 14.321 1.00 89.25 102 ARG A CA 1
ATOM 809 C C . ARG A 1 102 ? -2.072 -0.271 14.147 1.00 89.25 102 ARG A C 1
ATOM 811 O O . ARG A 1 102 ? -1.422 0.485 13.429 1.00 89.25 102 ARG A O 1
ATOM 818 N N . LEU A 1 103 ? -1.531 -1.337 14.745 1.00 90.19 103 LEU A N 1
ATOM 819 C CA . LEU A 1 103 ? -0.120 -1.716 14.606 1.00 90.19 103 LEU A CA 1
ATOM 820 C C . LEU A 1 103 ? 0.221 -2.043 13.144 1.00 90.19 103 LEU A C 1
ATOM 822 O O . LEU A 1 103 ? 1.195 -1.518 12.610 1.00 90.19 103 LEU A O 1
ATOM 826 N N . LEU A 1 104 ? -0.595 -2.868 12.483 1.00 92.00 104 LEU A N 1
ATOM 827 C CA . LEU A 1 104 ? -0.374 -3.249 11.087 1.00 92.00 104 LEU A CA 1
ATOM 828 C C . LEU A 1 104 ? -0.467 -2.057 10.133 1.00 92.00 104 LEU A C 1
ATOM 830 O O . LEU A 1 104 ? 0.349 -1.960 9.219 1.00 92.00 104 LEU A O 1
ATOM 834 N N . CYS A 1 105 ? -1.382 -1.114 10.376 1.00 92.25 105 CYS A N 1
ATOM 835 C CA . CYS A 1 105 ? -1.433 0.134 9.615 1.00 92.25 105 CYS A CA 1
ATOM 836 C C . CYS A 1 105 ? -0.126 0.931 9.749 1.00 92.25 105 CYS A C 1
ATOM 838 O O . CYS A 1 105 ? 0.403 1.417 8.753 1.00 92.25 105 CYS A O 1
ATOM 840 N N . ILE A 1 106 ? 0.433 1.037 10.958 1.00 92.75 106 ILE A N 1
ATOM 841 C CA . ILE A 1 106 ? 1.697 1.753 11.188 1.00 92.75 106 ILE A CA 1
ATOM 842 C C . ILE A 1 106 ? 2.863 1.045 10.486 1.00 92.75 106 ILE A C 1
ATOM 844 O O . ILE A 1 106 ? 3.639 1.698 9.790 1.00 92.75 106 ILE A O 1
ATOM 848 N N . ILE A 1 107 ? 2.967 -0.283 10.613 1.00 91.88 107 ILE A N 1
ATOM 849 C CA . ILE A 1 107 ? 4.012 -1.079 9.946 1.00 91.88 107 ILE A CA 1
ATOM 850 C C . ILE A 1 107 ? 3.939 -0.890 8.427 1.00 91.88 107 ILE A C 1
ATOM 852 O O . ILE A 1 107 ? 4.959 -0.628 7.784 1.00 91.88 107 ILE A O 1
ATOM 856 N N . LEU A 1 108 ? 2.735 -0.969 7.855 1.00 91.69 108 LEU A N 1
ATOM 857 C CA . LEU A 1 108 ? 2.512 -0.714 6.436 1.00 91.69 108 LEU A CA 1
ATOM 858 C C . LEU A 1 108 ? 2.905 0.711 6.051 1.00 91.69 108 LEU A C 1
ATOM 860 O O . LEU A 1 108 ? 3.649 0.874 5.090 1.00 91.69 108 LEU A O 1
ATOM 864 N N . GLY A 1 109 ? 2.478 1.726 6.805 1.00 91.88 109 GLY A N 1
ATOM 865 C CA . GLY A 1 109 ? 2.810 3.130 6.547 1.00 91.88 109 GLY A CA 1
ATOM 866 C C . GLY A 1 109 ? 4.319 3.408 6.558 1.00 91.88 109 GLY A C 1
ATOM 867 O O . GLY A 1 109 ? 4.829 4.127 5.693 1.00 91.88 109 GLY A O 1
ATOM 868 N N . ILE A 1 110 ? 5.059 2.784 7.479 1.00 92.50 110 ILE A N 1
ATOM 869 C CA . ILE A 1 110 ? 6.527 2.860 7.534 1.00 92.50 110 ILE A CA 1
ATOM 870 C C . ILE A 1 110 ? 7.150 2.155 6.324 1.00 92.50 110 ILE A C 1
ATOM 872 O O . ILE A 1 110 ? 8.013 2.730 5.661 1.00 92.50 110 ILE A O 1
ATOM 876 N N . SER A 1 111 ? 6.691 0.944 5.994 1.00 89.88 111 SER A N 1
ATOM 877 C CA . SER A 1 111 ? 7.190 0.173 4.846 1.00 89.88 111 SER A CA 1
ATOM 878 C C . SER A 1 111 ? 6.959 0.904 3.515 1.00 89.88 111 SER A C 1
ATOM 880 O O . SER A 1 111 ? 7.864 1.009 2.686 1.00 89.88 111 SER A O 1
ATOM 882 N N . LEU A 1 112 ? 5.775 1.500 3.350 1.00 89.94 112 LEU A N 1
ATOM 883 C CA . LEU A 1 112 ? 5.392 2.391 2.252 1.00 89.94 112 LEU A CA 1
ATOM 884 C C . LEU A 1 112 ? 6.346 3.581 2.108 1.00 89.94 112 LEU A C 1
ATOM 886 O O . LEU A 1 112 ? 6.817 3.884 1.007 1.00 89.94 112 LEU A O 1
ATOM 890 N N . SER A 1 113 ? 6.627 4.252 3.224 1.00 90.56 113 SER A N 1
ATOM 891 C CA . SER A 1 113 ? 7.493 5.432 3.259 1.00 90.56 113 SER A CA 1
ATOM 892 C C . SER A 1 113 ? 8.933 5.064 2.905 1.00 90.56 113 SER A C 1
ATOM 894 O O . SER A 1 113 ? 9.522 5.670 2.011 1.00 90.56 113 SER A O 1
ATOM 896 N N . ASN A 1 114 ? 9.466 4.009 3.530 1.00 90.69 114 ASN A N 1
ATOM 897 C CA . ASN A 1 114 ? 10.806 3.497 3.255 1.00 90.69 114 ASN A CA 1
ATOM 898 C C . ASN A 1 114 ? 10.955 3.070 1.789 1.00 90.69 114 ASN A C 1
ATOM 900 O O . ASN A 1 114 ? 11.862 3.528 1.103 1.00 90.69 114 ASN A O 1
ATOM 904 N N . SER A 1 115 ? 10.006 2.284 1.274 1.00 86.38 115 SER A N 1
ATOM 905 C CA . SER A 1 115 ? 10.022 1.865 -0.126 1.00 86.38 115 SER A CA 1
ATOM 906 C C . SER A 1 115 ? 10.009 3.057 -1.079 1.00 86.38 115 SER A C 1
ATOM 908 O O . SER A 1 115 ? 10.641 2.997 -2.125 1.00 86.38 115 SER A O 1
ATOM 910 N N . THR A 1 116 ? 9.282 4.126 -0.756 1.00 86.38 116 THR A N 1
ATOM 911 C CA . THR A 1 116 ? 9.212 5.308 -1.622 1.00 86.38 116 THR A CA 1
ATOM 912 C C . THR A 1 116 ? 10.560 6.013 -1.708 1.00 86.38 116 THR A C 1
ATOM 914 O O . THR A 1 116 ? 11.001 6.313 -2.814 1.00 86.38 116 THR A O 1
ATOM 917 N N . LEU A 1 117 ? 11.243 6.201 -0.577 1.00 85.19 117 LEU A N 1
ATOM 918 C CA . LEU A 1 117 ? 12.594 6.768 -0.551 1.00 85.19 117 LEU A CA 1
ATOM 919 C C . LEU A 1 117 ? 13.590 5.900 -1.324 1.00 85.19 117 LEU A C 1
ATOM 921 O O . LEU A 1 117 ? 14.362 6.424 -2.123 1.00 85.19 117 LEU A O 1
ATOM 925 N N . ASP A 1 118 ? 13.521 4.581 -1.157 1.00 82.50 118 ASP A N 1
ATOM 926 C CA . ASP A 1 118 ? 14.388 3.655 -1.883 1.00 82.50 118 ASP A CA 1
ATOM 927 C C . ASP A 1 118 ? 14.218 3.772 -3.398 1.00 82.50 118 ASP A C 1
ATOM 929 O O . ASP A 1 118 ? 15.207 3.753 -4.119 1.00 82.50 118 ASP A O 1
ATOM 933 N N . TYR A 1 119 ? 12.993 3.939 -3.904 1.00 80.19 119 TYR A N 1
ATOM 934 C CA . TYR A 1 119 ? 12.786 4.135 -5.340 1.00 80.19 119 TYR A CA 1
ATOM 935 C C . TYR A 1 119 ? 13.400 5.439 -5.850 1.00 80.19 119 TYR A C 1
ATOM 937 O O . TYR A 1 119 ? 13.994 5.443 -6.926 1.00 80.19 119 TYR A O 1
ATOM 945 N N . PHE A 1 120 ? 13.319 6.520 -5.071 1.00 80.38 120 PHE A N 1
ATOM 946 C CA . PHE A 1 120 ? 13.974 7.781 -5.419 1.00 80.38 120 PHE A CA 1
ATOM 947 C C . PHE A 1 120 ? 15.502 7.663 -5.447 1.00 80.38 120 PHE A C 1
ATOM 949 O O . PHE A 1 120 ? 16.138 8.241 -6.325 1.00 80.38 120 PHE A O 1
ATOM 956 N N . VAL A 1 121 ? 16.094 6.916 -4.510 1.00 82.06 121 VAL A N 1
ATOM 957 C CA . VAL A 1 121 ? 17.557 6.803 -4.377 1.00 82.06 121 VAL A CA 1
ATOM 958 C C . VAL A 1 121 ? 18.143 5.748 -5.317 1.00 82.06 121 VAL A C 1
ATOM 960 O O . VAL A 1 121 ? 19.136 6.000 -5.993 1.00 82.06 121 VAL A O 1
ATOM 963 N N . LEU A 1 122 ? 17.546 4.557 -5.358 1.00 80.00 122 LEU A N 1
ATOM 964 C CA . LEU A 1 122 ? 18.095 3.377 -6.033 1.00 80.00 122 LEU A CA 1
ATOM 965 C C . LEU A 1 122 ? 17.612 3.233 -7.476 1.00 80.00 122 LEU A C 1
ATOM 967 O O . LEU A 1 122 ? 18.172 2.446 -8.237 1.00 80.00 122 LEU A O 1
ATOM 971 N N . SER A 1 123 ? 16.537 3.916 -7.866 1.00 73.75 123 SER A N 1
ATOM 972 C CA . SER A 1 123 ? 15.945 3.769 -9.200 1.00 73.75 123 SER A CA 1
ATOM 973 C C . SER A 1 123 ? 15.280 5.062 -9.688 1.00 73.75 123 SER A C 1
ATOM 975 O O . SER A 1 123 ? 14.102 5.044 -10.054 1.00 73.75 123 SER A O 1
ATOM 977 N N . PRO A 1 124 ? 16.026 6.184 -9.767 1.00 71.75 124 PRO A N 1
ATOM 978 C CA . PRO A 1 124 ? 15.470 7.481 -10.158 1.00 71.75 124 PRO A CA 1
ATOM 979 C C . PRO A 1 124 ? 14.823 7.458 -11.550 1.00 71.75 124 PRO A C 1
ATOM 981 O O . PRO A 1 124 ? 13.837 8.150 -11.779 1.00 71.75 124 PRO A O 1
ATOM 984 N N . GLY A 1 125 ? 15.312 6.601 -12.456 1.00 73.81 125 GLY A N 1
ATOM 985 C CA . GLY A 1 125 ? 14.764 6.446 -13.807 1.00 73.81 125 GLY A CA 1
ATOM 986 C C . GLY A 1 125 ? 13.316 5.944 -13.865 1.00 73.81 125 GLY A C 1
ATOM 987 O O . GLY A 1 125 ? 12.681 6.080 -14.901 1.00 73.81 125 GLY A O 1
ATOM 988 N N . ILE A 1 126 ? 12.762 5.402 -12.772 1.00 74.94 126 ILE A N 1
ATOM 989 C CA . ILE A 1 126 ? 11.348 4.983 -12.702 1.00 74.94 126 ILE A CA 1
ATOM 990 C C . ILE A 1 126 ? 10.392 6.171 -12.878 1.00 74.94 126 ILE A C 1
ATOM 992 O O . ILE A 1 126 ? 9.267 5.986 -13.344 1.00 74.94 126 ILE A O 1
ATOM 996 N N . PHE A 1 127 ? 10.838 7.379 -12.534 1.00 76.31 127 PHE A N 1
ATOM 997 C CA . PHE A 1 127 ? 10.062 8.603 -12.670 1.00 76.31 127 PHE A CA 1
ATOM 998 C C . PHE A 1 127 ? 10.303 9.235 -14.042 1.00 76.31 127 PHE A C 1
ATOM 1000 O O . PHE A 1 127 ? 11.196 10.059 -14.218 1.00 76.31 127 PHE A O 1
ATOM 1007 N N . SER A 1 128 ? 9.480 8.858 -15.014 1.00 82.69 128 SER A N 1
ATOM 1008 C CA . SER A 1 128 ? 9.419 9.512 -16.320 1.00 82.69 128 SER A CA 1
ATOM 1009 C C . SER A 1 128 ? 7.984 9.482 -16.823 1.00 82.69 128 SER A C 1
ATOM 1011 O O . SER A 1 128 ? 7.432 8.411 -17.069 1.00 82.69 128 SER A O 1
ATOM 1013 N N . PHE A 1 129 ? 7.348 10.648 -16.942 1.00 81.06 129 PHE A N 1
ATOM 1014 C CA . PHE A 1 129 ? 5.993 10.732 -17.495 1.00 81.06 129 PHE A CA 1
ATOM 1015 C C . PHE A 1 129 ? 5.969 10.464 -19.003 1.00 81.06 129 PHE A C 1
ATOM 1017 O O . PHE A 1 129 ? 4.951 9.990 -19.502 1.00 81.06 129 PHE A O 1
ATOM 1024 N N . ASP A 1 130 ? 7.088 10.700 -19.689 1.00 81.00 130 ASP A N 1
ATOM 1025 C CA . ASP A 1 130 ? 7.218 10.490 -21.130 1.00 81.00 130 ASP A CA 1
ATOM 1026 C C . ASP A 1 130 ? 7.483 9.018 -21.466 1.00 81.00 130 ASP A C 1
ATOM 1028 O O . ASP A 1 130 ? 6.861 8.460 -22.366 1.00 81.00 130 ASP A O 1
ATOM 1032 N N . GLU A 1 131 ? 8.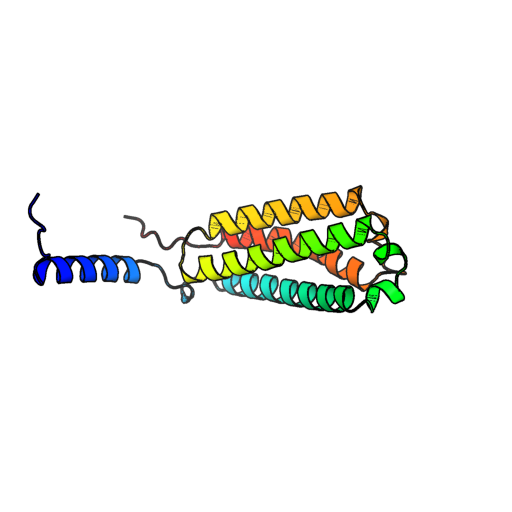371 8.360 -20.715 1.00 80.50 131 GLU A N 1
ATOM 1033 C CA . GLU A 1 131 ? 8.751 6.967 -20.985 1.00 80.50 131 GLU A CA 1
ATOM 1034 C C . GLU A 1 131 ? 7.894 5.964 -20.201 1.00 80.50 131 GLU A C 1
ATOM 1036 O O . GLU A 1 131 ? 7.626 4.862 -20.674 1.00 80.50 131 GLU A O 1
ATOM 1041 N N . ARG A 1 132 ? 7.476 6.315 -18.974 1.00 83.19 132 ARG A N 1
ATOM 1042 C CA . ARG A 1 132 ? 6.870 5.388 -17.994 1.00 83.19 132 ARG A CA 1
ATOM 1043 C C . ARG A 1 132 ? 5.686 6.025 -17.267 1.00 83.19 132 ARG A C 1
ATOM 1045 O O . ARG A 1 132 ? 5.681 6.115 -16.029 1.00 83.19 132 ARG A O 1
ATOM 1052 N N . PRO A 1 133 ? 4.643 6.452 -17.999 1.00 84.06 133 PRO A N 1
ATOM 1053 C CA . PRO A 1 133 ? 3.488 7.112 -17.399 1.00 84.06 133 PRO A CA 1
ATOM 1054 C C . PRO A 1 133 ? 2.782 6.220 -16.368 1.00 84.06 133 PRO A C 1
ATOM 1056 O O . PRO A 1 133 ? 2.324 6.712 -15.341 1.00 84.06 133 PRO A O 1
ATOM 1059 N N . TYR A 1 134 ? 2.757 4.901 -16.581 1.00 83.81 134 TYR A N 1
ATOM 1060 C CA . TYR A 1 134 ? 2.134 3.930 -15.675 1.00 83.81 134 TYR A CA 1
ATOM 1061 C C . TYR A 1 134 ? 2.782 3.909 -14.283 1.00 83.81 134 TYR A C 1
ATOM 1063 O O . TYR A 1 134 ? 2.074 4.004 -13.279 1.00 83.81 134 TYR A O 1
ATOM 1071 N N . PHE A 1 135 ? 4.117 3.845 -14.202 1.00 82.19 135 PHE A N 1
ATOM 1072 C CA . PHE A 1 135 ? 4.813 3.935 -12.917 1.00 82.19 135 PHE A CA 1
ATOM 1073 C C . PHE A 1 135 ? 4.748 5.350 -12.349 1.00 82.19 135 PHE A C 1
ATOM 1075 O O . PHE A 1 135 ? 4.466 5.507 -11.166 1.00 82.19 135 PHE A O 1
ATOM 1082 N N . SER A 1 136 ? 4.926 6.384 -13.168 1.00 85.88 136 SER A N 1
ATOM 1083 C CA . SER A 1 136 ? 4.917 7.769 -12.684 1.00 85.88 136 SER A CA 1
ATOM 1084 C C . SER A 1 136 ? 3.579 8.158 -12.047 1.00 85.88 136 SER A C 1
ATOM 1086 O O . SER A 1 136 ? 3.561 8.715 -10.950 1.00 85.88 136 SER A O 1
ATOM 1088 N N . ILE A 1 137 ? 2.452 7.786 -12.665 1.00 84.94 137 ILE A N 1
ATOM 1089 C CA . ILE A 1 137 ? 1.113 7.985 -12.092 1.00 84.94 137 ILE A CA 1
ATOM 1090 C C . ILE A 1 137 ? 0.969 7.181 -10.797 1.00 84.94 137 ILE A C 1
ATOM 1092 O O . ILE A 1 137 ? 0.539 7.723 -9.782 1.00 84.94 137 ILE A O 1
ATOM 1096 N N . TYR A 1 138 ? 1.379 5.911 -10.797 1.00 84.06 138 TYR A N 1
ATOM 1097 C CA . TYR A 1 138 ? 1.332 5.065 -9.604 1.00 84.06 138 TYR A CA 1
ATOM 1098 C C . TYR A 1 138 ? 2.097 5.678 -8.420 1.00 84.06 138 TYR A C 1
ATOM 1100 O O . TYR A 1 138 ? 1.574 5.776 -7.309 1.00 84.06 138 TYR A O 1
ATOM 1108 N N . PHE A 1 139 ? 3.317 6.158 -8.660 1.00 84.62 139 PHE A N 1
ATOM 1109 C CA . PHE A 1 139 ? 4.124 6.820 -7.643 1.00 84.62 139 PHE A CA 1
ATOM 1110 C C . PHE A 1 139 ? 3.567 8.185 -7.226 1.00 84.62 139 PHE A C 1
ATOM 1112 O O . PHE A 1 139 ? 3.680 8.534 -6.052 1.00 84.62 139 PHE A O 1
ATOM 1119 N N . ALA A 1 140 ? 2.913 8.927 -8.123 1.00 86.00 140 ALA A N 1
ATOM 1120 C CA . ALA A 1 140 ? 2.264 10.192 -7.782 1.00 86.00 140 ALA A CA 1
ATOM 1121 C C . ALA A 1 140 ? 1.136 10.018 -6.745 1.00 86.00 140 ALA A C 1
ATOM 1123 O O . ALA A 1 140 ? 0.922 10.902 -5.917 1.00 86.00 140 ALA A O 1
ATOM 1124 N N . PHE A 1 141 ? 0.459 8.863 -6.726 1.00 87.62 141 PHE A N 1
ATOM 1125 C CA . PHE A 1 141 ? -0.566 8.542 -5.725 1.00 87.62 141 PHE A CA 1
ATOM 1126 C C . PHE A 1 141 ? -0.006 7.996 -4.398 1.00 87.62 141 PHE A C 1
ATOM 1128 O O . PHE A 1 141 ? -0.735 7.951 -3.402 1.00 87.62 141 PHE A O 1
ATOM 1135 N N . ARG A 1 142 ? 1.281 7.618 -4.323 1.00 87.50 142 ARG A N 1
ATOM 1136 C CA . ARG A 1 142 ? 1.879 7.054 -3.095 1.00 87.50 142 ARG A CA 1
ATOM 1137 C C . ARG A 1 142 ? 1.822 7.968 -1.869 1.00 87.50 142 ARG A C 1
ATOM 1139 O O . ARG A 1 142 ? 1.506 7.447 -0.800 1.00 87.50 142 ARG A O 1
ATOM 1146 N N . PRO A 1 143 ? 2.099 9.284 -1.950 1.00 90.25 143 PRO A N 1
ATOM 1147 C CA . PRO A 1 143 ? 1.981 10.165 -0.788 1.00 90.25 143 PRO A CA 1
ATOM 1148 C C . PRO A 1 143 ? 0.571 10.146 -0.191 1.00 90.25 143 PRO A C 1
ATOM 1150 O O . PRO A 1 143 ? 0.405 10.103 1.028 1.00 90.25 143 PRO A O 1
ATOM 1153 N N . LEU A 1 144 ? -0.446 10.094 -1.056 1.00 91.56 144 LEU A N 1
ATOM 1154 C CA . LEU A 1 144 ? -1.839 10.027 -0.636 1.00 91.56 144 LEU A CA 1
ATOM 1155 C C . LEU A 1 144 ? -2.159 8.680 0.023 1.00 91.56 144 LEU A C 1
ATOM 1157 O O . LEU A 1 144 ? -2.886 8.644 1.011 1.00 91.56 144 LEU A O 1
ATOM 1161 N N . LEU A 1 145 ? -1.556 7.587 -0.448 1.00 90.31 145 LEU A N 1
ATOM 1162 C CA . LEU A 1 145 ? -1.669 6.275 0.187 1.00 90.31 145 LEU A CA 1
ATOM 1163 C C . LEU A 1 145 ? -0.983 6.203 1.557 1.00 90.31 145 LEU A C 1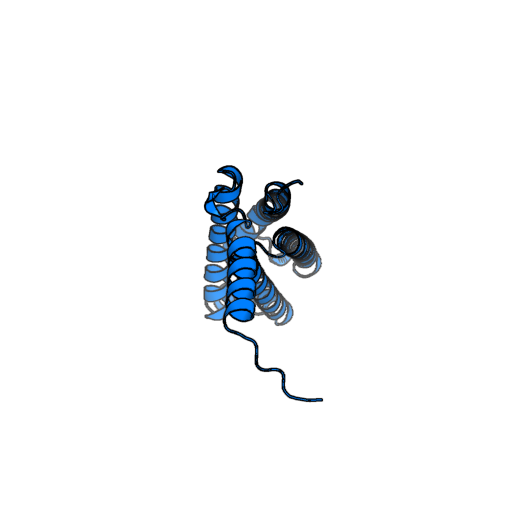
ATOM 1165 O O . LEU A 1 145 ? -1.547 5.635 2.493 1.00 90.31 145 LEU A O 1
ATOM 1169 N N . ILE A 1 146 ? 0.210 6.787 1.695 1.00 92.19 146 ILE A N 1
ATOM 1170 C CA . ILE A 1 146 ? 0.914 6.893 2.983 1.00 92.19 146 ILE A CA 1
ATOM 1171 C C . ILE A 1 146 ? 0.019 7.625 3.982 1.00 92.19 146 ILE A C 1
ATOM 1173 O O . ILE A 1 146 ? -0.254 7.113 5.070 1.00 92.19 146 ILE A O 1
ATOM 1177 N N . PHE A 1 147 ? -0.501 8.786 3.579 1.00 93.31 147 PHE A N 1
ATOM 1178 C CA . PHE A 1 147 ? -1.425 9.563 4.394 1.00 93.31 147 PHE A CA 1
ATOM 1179 C C . PHE A 1 147 ? -2.686 8.765 4.745 1.00 93.31 147 PHE A C 1
ATOM 1181 O O . PHE A 1 147 ? -3.051 8.686 5.917 1.00 93.31 147 PHE A O 1
ATOM 1188 N N . ALA A 1 148 ? -3.310 8.112 3.761 1.00 92.56 148 ALA A N 1
ATOM 1189 C CA . ALA A 1 148 ? -4.495 7.286 3.966 1.00 92.56 148 ALA A CA 1
ATOM 1190 C C . ALA A 1 148 ? -4.246 6.161 4.979 1.00 92.56 148 ALA A C 1
ATOM 1192 O O . ALA A 1 148 ? -5.103 5.902 5.817 1.00 92.56 148 ALA A O 1
ATOM 1193 N N . THR A 1 149 ? -3.067 5.536 4.953 1.00 92.38 149 THR A N 1
ATOM 1194 C CA . THR A 1 149 ? -2.708 4.437 5.861 1.00 92.38 149 THR A CA 1
ATOM 1195 C C . THR A 1 149 ? -2.543 4.923 7.304 1.00 92.38 149 THR A C 1
ATOM 1197 O O . THR A 1 149 ? -3.068 4.306 8.232 1.00 92.38 149 THR A O 1
ATOM 1200 N N . PHE A 1 150 ? -1.876 6.062 7.519 1.00 93.69 150 PHE A N 1
ATOM 1201 C CA . PHE A 1 150 ? -1.772 6.655 8.858 1.00 93.69 150 PHE A CA 1
ATOM 1202 C C . PHE A 1 150 ? -3.121 7.171 9.364 1.00 93.69 150 PHE A C 1
ATOM 1204 O O . PHE A 1 150 ? -3.465 6.971 10.530 1.00 93.69 150 PHE A O 1
ATOM 1211 N N . TRP A 1 151 ? -3.923 7.777 8.488 1.00 93.88 151 TRP A N 1
ATOM 1212 C CA . TRP A 1 151 ? -5.268 8.221 8.841 1.00 93.88 151 TRP A CA 1
ATOM 1213 C C . TRP A 1 151 ? -6.185 7.046 9.182 1.00 93.88 151 TRP A C 1
ATOM 1215 O O . TRP A 1 151 ? -7.002 7.133 10.099 1.00 93.88 151 TRP A O 1
ATOM 1225 N N . LEU A 1 152 ? -6.039 5.919 8.490 1.00 92.12 152 LEU A N 1
ATOM 1226 C CA . LEU A 1 152 ? -6.757 4.688 8.797 1.00 92.12 152 LEU A CA 1
ATOM 1227 C C . LEU A 1 152 ? -6.425 4.192 10.211 1.00 92.12 152 LEU A C 1
ATOM 1229 O O . LEU A 1 152 ? -7.335 3.880 10.973 1.00 92.12 152 LEU A O 1
ATOM 1233 N N . ALA A 1 153 ? -5.145 4.216 10.597 1.00 91.19 153 ALA A N 1
ATOM 1234 C CA . ALA A 1 153 ? -4.703 3.865 11.949 1.00 91.19 153 ALA A CA 1
ATOM 1235 C C . ALA A 1 153 ? -5.295 4.794 13.028 1.00 91.19 153 ALA A C 1
ATOM 1237 O O . ALA A 1 153 ? -5.688 4.336 14.104 1.00 91.19 153 ALA A O 1
ATOM 1238 N N . ALA A 1 154 ? -5.350 6.098 12.739 1.00 89.44 154 ALA A N 1
ATOM 1239 C CA . ALA A 1 154 ? -5.856 7.120 13.654 1.00 89.44 154 ALA A CA 1
ATOM 1240 C C . ALA A 1 154 ? -7.386 7.095 13.789 1.00 89.44 154 ALA A C 1
ATOM 1242 O O . ALA A 1 154 ? -7.921 7.286 14.876 1.00 89.44 154 ALA A O 1
ATOM 1243 N N . SER A 1 155 ? -8.095 6.851 12.686 1.00 88.44 155 SER A N 1
ATOM 1244 C CA . SER A 1 155 ? -9.562 6.807 12.648 1.00 88.44 155 SER A CA 1
ATOM 1245 C C . SER A 1 155 ? -10.150 5.483 13.135 1.00 88.44 155 SER A C 1
ATOM 1247 O O . SER A 1 155 ? -11.356 5.413 13.382 1.00 88.44 155 SER A O 1
ATOM 1249 N N . TYR A 1 156 ? -9.313 4.453 13.283 1.00 86.88 156 TYR A N 1
ATOM 1250 C CA . TYR A 1 156 ? -9.714 3.169 13.830 1.00 86.88 156 TYR A CA 1
ATOM 1251 C C . TYR A 1 156 ? -10.143 3.300 15.289 1.00 86.88 156 TYR A C 1
ATOM 1253 O O . TYR A 1 156 ? -9.363 3.742 16.139 1.00 86.88 156 TYR A O 1
ATOM 1261 N N . LYS A 1 157 ? -11.378 2.887 15.576 1.00 82.25 157 LYS A N 1
ATOM 1262 C CA . LYS A 1 157 ? -11.874 2.741 16.944 1.00 82.25 157 LYS A CA 1
ATOM 1263 C C . LYS A 1 157 ? -11.631 1.313 17.405 1.00 82.25 157 LYS A C 1
ATOM 1265 O O . LYS A 1 157 ? -12.213 0.390 16.834 1.00 82.25 157 LYS A O 1
ATOM 1270 N N . ASP A 1 158 ? -10.781 1.158 18.414 1.00 65.94 158 ASP A N 1
ATOM 1271 C CA . ASP A 1 158 ? -10.542 -0.133 19.048 1.00 65.94 158 ASP A CA 1
ATOM 1272 C C . ASP A 1 158 ? -11.842 -0.606 19.712 1.00 65.94 158 ASP A C 1
ATOM 1274 O O . ASP A 1 158 ? -12.561 0.190 20.317 1.00 65.94 158 ASP A O 1
ATOM 1278 N N . GLY A 1 159 ? -12.138 -1.903 19.609 1.00 56.50 159 GLY A N 1
ATOM 1279 C CA . GLY A 1 159 ? -13.298 -2.530 20.253 1.00 56.50 159 GLY A CA 1
ATOM 1280 C C . GLY A 1 159 ? -13.290 -2.487 21.782 1.00 56.50 159 GLY A C 1
ATOM 1281 O O . GLY A 1 159 ? -14.203 -3.006 22.409 1.00 56.50 159 GLY A O 1
ATOM 1282 N N . ILE A 1 160 ? -12.255 -1.901 22.382 1.00 48.50 160 ILE A N 1
ATOM 1283 C CA . ILE A 1 160 ? -12.052 -1.885 23.821 1.00 48.50 160 ILE A CA 1
ATOM 1284 C C . ILE A 1 160 ? -13.050 -0.894 24.415 1.00 48.50 160 ILE A C 1
ATOM 1286 O O . ILE A 1 160 ? -12.843 0.320 24.387 1.00 48.50 160 ILE A O 1
ATOM 1290 N N . LEU A 1 161 ? -14.150 -1.441 24.928 1.00 41.34 161 LEU A N 1
ATOM 1291 C CA . LEU A 1 161 ? -15.050 -0.762 25.846 1.00 41.34 161 LEU A CA 1
ATOM 1292 C C . LEU A 1 161 ? -14.205 -0.074 26.924 1.00 41.34 161 LEU A C 1
ATOM 1294 O O . LEU A 1 161 ? -13.459 -0.720 27.661 1.00 41.34 161 LEU A O 1
ATOM 1298 N N . SER A 1 162 ? -14.308 1.251 26.981 1.00 33.25 162 SER A N 1
ATOM 1299 C CA . SER A 1 162 ? -13.955 2.012 28.168 1.00 33.25 162 SER A CA 1
ATOM 1300 C C . SER A 1 162 ? -14.776 1.457 29.333 1.00 33.25 162 SER A C 1
ATOM 1302 O O . SER A 1 162 ? -15.996 1.643 29.348 1.00 33.25 162 SER A O 1
ATOM 1304 N N . ASN A 1 163 ? -14.119 0.759 30.257 1.00 33.19 163 ASN A N 1
ATOM 1305 C CA . ASN A 1 163 ? -14.612 0.649 31.628 1.00 33.19 163 ASN A CA 1
ATOM 1306 C C . ASN A 1 163 ? -14.409 1.986 32.338 1.00 33.19 163 ASN A C 1
ATOM 1308 O O . ASN A 1 163 ? -13.318 2.578 32.151 1.00 33.19 163 ASN A O 1
#

=== Feature glossary ===
Legend for the data blocks above and below:

— What the protein is —

The amino-acid sequence is the protein's primary structure: the linear order of residues from the N-terminus to the C-terminus, written in one-letter code. Everything else here — the 3D coordinates, the secondary structure, the domain annotations — is ultimately a consequence of this string.

Database cross-references. InterPro integrates a dozen domain/family signature databases into unified entries with residue-range hits. GO terms attach function/process/location labels with evidence codes. CATH codes position the fold in a four-level structural taxonomy. Organism is the NCBI-taxonomy species name.

— Where its atoms are —

The mmCIF block holds the 3D Cartesian coordinates of each backbone atom (N, Cα, C, O) in ångströms. mmCIF is the PDB's canonical archive format — a tagged-loop text representation of the atomic model.

The six renders are orthographic views along the three Cartesian axes in both directions. Representation (cartoon, sticks, or surface) and color scheme (sequence-rainbow or by-chain) vary across proteins so the training set covers all the common visualization conventions.

— Local backbone conformation —

Secondary structure is the local, repeating backbone co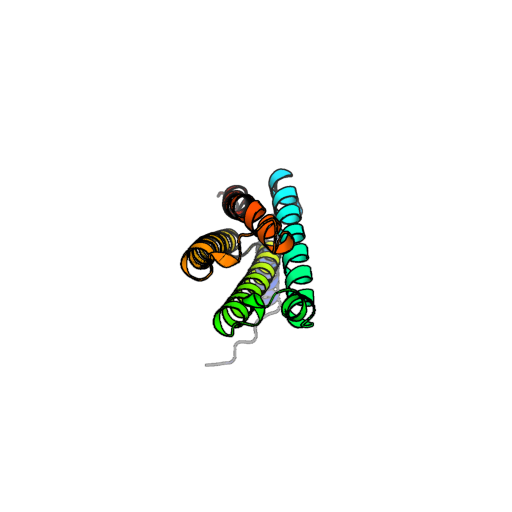nformation. DSSP classifies it into eight states by reading the hydrogen-bond network: three helix types (H, G, I), two β types (E, B), two non-regular types (T, S), and unstructured coil (-).

SS3 is a coarse helix/strand/coil call (letters a/b/c) made by the P-SEA algorithm from inter-Cα distances and dihedrals. It is less detailed than DSSP but needs only Cα positions.

Backbone dihedral angles. Every residue except chain termini has a φ (preceding-C → N → Cα → C) and a ψ (N → Cα → C → next-N). They are reported in degrees following the IUPAC sign convention. Secondary structure is essentially a statement about which (φ, ψ) basin each residue occupies.

— Global shape and packing —

The geometric summary reports three shape descriptors. Rg (radius of gyration) measures how spread out the Cα atoms are about their centre of mass; compact globular proteins have small Rg, elongated or unfolded ones large. Cα contacts (<8 Å, |i−j|>4) count long-range residue pairs in spatial proximity — high for tightly packed folds, near zero for rods or random coil. The bounding-box extents give the protein's footprint along x, y, z in Å.

Solvent accessibility: the surface area of each residue that a 1.4 Å water probe can touch, in Å². When only backbone atoms are present the absolute values are lower than full-atom SASA (side chains contribute most of the area) and are flagged as backbone-only.

Plot images: a contact map (which residues are close in 3D, as an N×N binary image), a Ramachandran scatter (backbone torsion angles, revealing secondary-structure composition at a glance), and — for AlphaFold structures — a PAE heatmap (pairwise prediction confidence).

— Structural neighborhood —

Foldseek's 3Di representation compresses backbone geometry into a per-residue letter drawn from a learned twenty-state alphab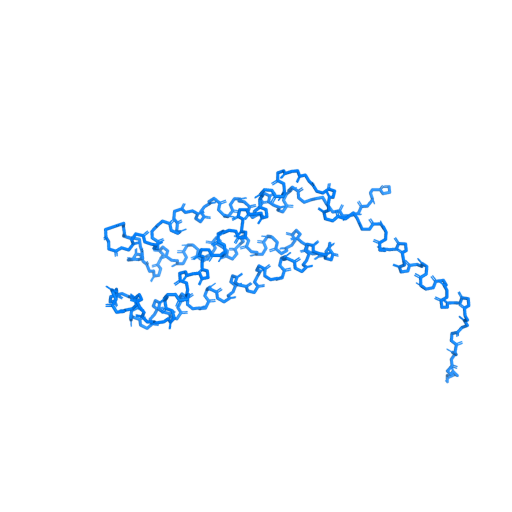et. It captures the tertiary interaction pattern around each residue — which residues are packed against it in space, regardless of where they are in sequence.

Structural nearest neighbors (via Foldseek easy-search vs the PDB). Reported per hit: target PDB id, E-value, and alignment TM-score. A TM-score above ~0.5 is the conventional threshold for 'same fold'.

— Confidence and disorder —

pLDDT (predicted Local Distance Difference Test) is AlphaFold's per-residue confidence score, ranging from 0 to 100. Values above 90 indicate high confidence (typically well-packed cores); 70–90 is confident; 50–70 low confidence; below 50 usually means the region is disordered or the prediction is unreliable there. AlphaFold stores pLDDT in the mmCIF B-factor column.

For experimental (PDB) structures, the B-factor (temperature factor) quantifies the p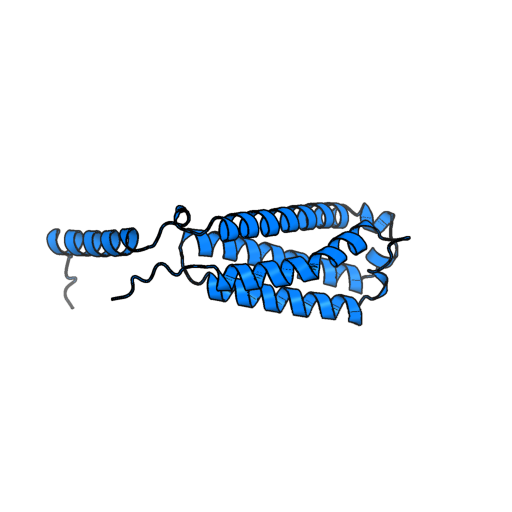ositional spread of each atom in the crystal — a combination of thermal vibration and static disorder — in units of Å². High B-factors mark flexible loops or poorly resolved regions; low B-factors mark the rigid, well-ordered core.

Predicted Aligned Error (PAE) is an AlphaFold confidence matrix: entry (i, j) is the expected error in the position of residue j, in ångströms, when the prediction is superimposed on the true structure at residue i. Low PAE within a block of residues means that block is internally rigid and well-predicted; high PAE between two blocks means their relative placement is uncertain even if each block individually is confident.